Protein AF-A0A6F9ACK8-F1 (afdb_monomer_lite)

pLDDT: mean 83.89, std 10.75, range [47.41, 92.94]

Radius of gyration: 15.07 Å; chains: 1; bounding box: 33×21×46 Å

Secondary structure (DSSP, 8-state):
-HHHHHHHHHHHHHHHTT---HHHHHHHHHHH-SS-SSS--HHHHHHHHHHHHHHHHHHHHHHHHHH--

Structure (mmCIF, N/CA/C/O backbone):
data_AF-A0A6F9ACK8-F1
#
_entry.id   AF-A0A6F9ACK8-F1
#
loop_
_atom_site.group_PDB
_atom_site.id
_atom_site.type_sy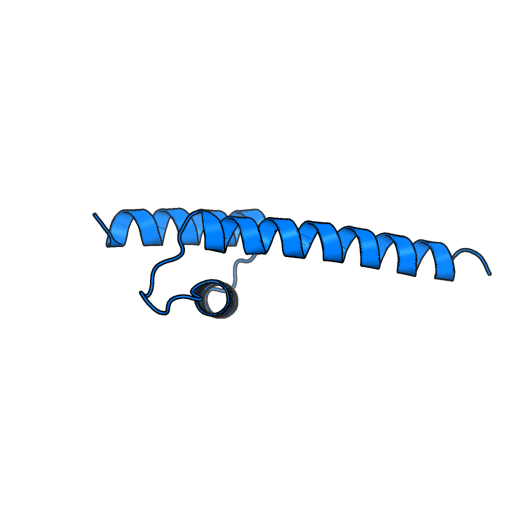mbol
_atom_site.label_atom_id
_atom_site.label_alt_id
_atom_site.label_comp_id
_atom_site.label_asym_id
_atom_site.label_entity_id
_atom_site.label_seq_id
_atom_site.pdbx_PDB_ins_code
_atom_site.Cartn_x
_atom_site.Cartn_y
_atom_site.Cartn_z
_atom_site.occupancy
_atom_site.B_iso_or_equiv
_atom_site.auth_seq_id
_atom_site.auth_comp_id
_atom_site.auth_asym_id
_atom_site.auth_atom_id
_atom_site.pdbx_PDB_model_num
ATOM 1 N N . MET A 1 1 ? -8.915 -6.882 18.705 1.00 59.47 1 MET A N 1
ATOM 2 C CA . MET A 1 1 ? -8.438 -7.636 17.529 1.00 59.47 1 MET A CA 1
ATOM 3 C C . MET A 1 1 ? -8.339 -6.737 16.302 1.00 59.47 1 MET A C 1
ATOM 5 O O . MET A 1 1 ? -7.248 -6.703 15.767 1.00 59.47 1 MET A O 1
ATOM 9 N N . GLY A 1 2 ? -9.361 -5.944 15.930 1.00 57.59 2 GLY A N 1
ATOM 10 C CA . GLY A 1 2 ? -9.254 -4.983 14.803 1.00 57.59 2 GLY A CA 1
ATOM 11 C C . GLY A 1 2 ? -8.093 -3.983 14.926 1.00 57.59 2 GLY A C 1
ATOM 12 O O . GLY A 1 2 ? -7.213 -3.946 14.082 1.00 57.59 2 GLY A O 1
ATOM 13 N N . LEU A 1 3 ? -7.962 -3.316 16.082 1.00 58.03 3 LEU A N 1
ATOM 14 C CA . LEU A 1 3 ? -6.867 -2.361 16.346 1.00 58.03 3 LEU A CA 1
ATOM 15 C C . LEU A 1 3 ? -5.436 -2.924 16.204 1.00 58.03 3 LEU A C 1
ATOM 17 O O . LEU A 1 3 ? -4.516 -2.152 15.967 1.00 58.03 3 LEU A O 1
ATOM 21 N N . GLU A 1 4 ? -5.223 -4.230 16.387 1.00 64.06 4 GLU A N 1
ATOM 22 C CA . GLU A 1 4 ? -3.885 -4.839 16.272 1.00 64.06 4 GLU A CA 1
ATOM 23 C C . GLU A 1 4 ? -3.531 -5.066 14.797 1.00 64.06 4 GLU A C 1
ATOM 25 O O . GLU A 1 4 ? -2.450 -4.690 14.354 1.00 64.06 4 GLU A O 1
ATOM 30 N N . LEU A 1 5 ? -4.507 -5.535 14.012 1.00 63.75 5 LEU A N 1
ATOM 31 C CA . LEU A 1 5 ? -4.376 -5.714 12.566 1.00 63.75 5 LEU A CA 1
ATOM 32 C C . LEU A 1 5 ? -4.161 -4.377 11.839 1.00 63.75 5 LEU A C 1
ATOM 34 O O . LEU A 1 5 ? -3.299 -4.289 10.964 1.00 63.75 5 LEU A O 1
ATOM 38 N N . THR A 1 6 ? -4.868 -3.312 12.237 1.00 66.44 6 THR A N 1
ATOM 39 C CA . THR A 1 6 ? -4.682 -1.971 11.652 1.00 66.44 6 THR A CA 1
ATOM 40 C C . THR A 1 6 ? -3.274 -1.424 11.907 1.00 66.44 6 THR A C 1
ATOM 42 O O . THR A 1 6 ? -2.651 -0.857 11.007 1.00 66.44 6 THR A O 1
ATOM 45 N N . VAL A 1 7 ? -2.744 -1.595 13.125 1.00 68.56 7 VAL A N 1
ATOM 46 C CA . VAL A 1 7 ? -1.398 -1.121 13.505 1.00 68.56 7 VAL A CA 1
ATOM 47 C C . VAL A 1 7 ? -0.305 -1.928 12.799 1.00 68.56 7 VAL A C 1
ATOM 49 O O . VAL A 1 7 ? 0.697 -1.354 12.346 1.00 68.56 7 VAL A O 1
ATOM 52 N N . ASP A 1 8 ? -0.513 -3.236 12.647 1.00 75.94 8 ASP A N 1
ATOM 53 C CA . ASP A 1 8 ? 0.388 -4.101 11.892 1.00 75.94 8 ASP A CA 1
ATOM 54 C C . ASP A 1 8 ? 0.454 -3.663 10.430 1.00 75.94 8 ASP A C 1
ATOM 56 O O . ASP A 1 8 ? 1.552 -3.475 9.892 1.00 75.94 8 ASP A O 1
ATOM 60 N N . MET A 1 9 ? -0.692 -3.414 9.790 1.00 77.94 9 MET A N 1
ATOM 61 C CA . MET A 1 9 ? -0.685 -3.015 8.387 1.00 77.94 9 MET A CA 1
ATOM 62 C C . MET A 1 9 ? -0.116 -1.608 8.170 1.00 77.94 9 MET A C 1
ATOM 64 O O . MET A 1 9 ? 0.643 -1.395 7.222 1.00 77.94 9 MET A O 1
ATOM 68 N N . TYR A 1 10 ? -0.386 -0.667 9.077 1.00 81.88 10 TYR A N 1
ATOM 69 C CA . TYR A 1 10 ? 0.201 0.677 9.047 1.00 81.88 10 TYR A CA 1
ATOM 70 C C . TYR A 1 10 ? 1.735 0.632 9.015 1.00 81.88 10 TYR A C 1
ATOM 72 O O . TYR A 1 10 ? 2.390 1.299 8.208 1.00 81.88 10 TYR A O 1
ATOM 80 N N . THR A 1 11 ? 2.315 -0.213 9.871 1.00 84.06 11 THR A N 1
ATOM 81 C CA . THR A 1 11 ? 3.766 -0.409 9.956 1.00 84.06 11 THR A CA 1
ATOM 82 C C . THR A 1 11 ? 4.320 -1.002 8.659 1.00 84.06 11 THR A C 1
ATOM 84 O O . THR A 1 11 ? 5.364 -0.560 8.168 1.00 84.06 11 THR A O 1
ATOM 87 N N . HIS A 1 12 ? 3.607 -1.958 8.059 1.00 85.00 12 HIS A N 1
ATOM 88 C CA . HIS A 1 12 ? 4.005 -2.563 6.789 1.00 85.00 12 HIS A CA 1
ATOM 89 C C . HIS A 1 12 ? 3.937 -1.567 5.627 1.00 85.00 12 HIS A C 1
ATOM 91 O O . HIS A 1 12 ? 4.903 -1.470 4.872 1.00 85.00 12 HIS A O 1
ATOM 97 N N . VAL A 1 13 ? 2.865 -0.779 5.503 1.00 85.75 13 VAL A N 1
ATOM 98 C CA . VAL A 1 13 ? 2.734 0.248 4.452 1.00 85.75 13 VAL A CA 1
ATOM 99 C C . VAL A 1 13 ? 3.824 1.312 4.580 1.00 85.75 13 VAL A C 1
ATOM 101 O O . VAL A 1 13 ? 4.491 1.627 3.592 1.00 85.75 13 VAL A O 1
ATOM 104 N N . SER A 1 14 ? 4.075 1.815 5.794 1.00 87.12 14 SER A N 1
ATOM 105 C CA . SER A 1 14 ? 5.173 2.755 6.058 1.00 87.12 14 SER A CA 1
ATOM 106 C C . SER A 1 14 ? 6.532 2.177 5.641 1.00 87.12 14 SER A C 1
ATOM 108 O O . SER A 1 14 ? 7.327 2.868 4.998 1.00 87.12 14 SER A O 1
ATOM 110 N N . SER A 1 15 ? 6.787 0.898 5.939 1.00 86.75 15 SER A N 1
ATOM 111 C CA . SER A 1 15 ? 8.032 0.212 5.578 1.00 86.75 15 SER A CA 1
ATOM 112 C C . SER A 1 15 ? 8.178 0.003 4.066 1.00 86.75 15 SER A C 1
ATOM 114 O O . SER A 1 15 ? 9.196 0.397 3.493 1.00 86.75 15 SER A O 1
ATOM 116 N N . VAL A 1 16 ? 7.152 -0.546 3.405 1.00 86.44 16 VAL A N 1
ATOM 117 C CA . VAL A 1 16 ? 7.137 -0.835 1.958 1.00 86.44 16 VAL A CA 1
ATOM 118 C C . VAL A 1 16 ? 7.341 0.436 1.141 1.00 86.44 16 VAL A C 1
ATOM 120 O O . VAL A 1 16 ? 8.098 0.440 0.172 1.00 86.44 16 VAL A O 1
ATOM 123 N N . LEU A 1 17 ? 6.710 1.533 1.556 1.00 87.69 17 LEU A N 1
ATOM 124 C CA . LEU A 1 17 ? 6.811 2.819 0.870 1.00 87.69 17 LEU A CA 1
ATOM 125 C C . LEU A 1 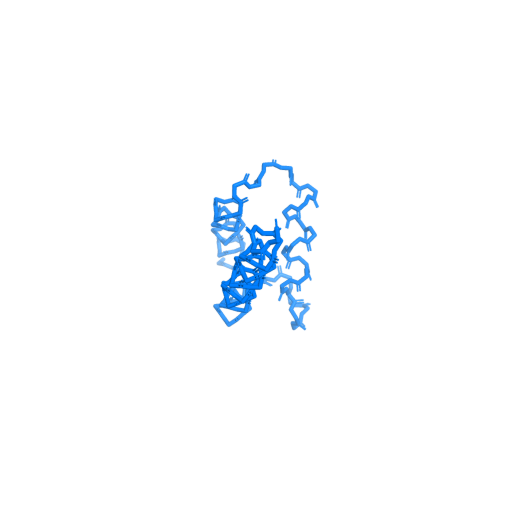17 ? 8.003 3.656 1.344 1.00 87.69 17 LEU A C 1
ATOM 127 O O . LEU A 1 17 ? 8.227 4.746 0.819 1.00 87.69 17 LEU A O 1
ATOM 131 N N . SER A 1 18 ? 8.763 3.170 2.336 1.00 89.38 18 SER A N 1
ATOM 132 C CA . SER A 1 18 ? 9.818 3.929 3.023 1.00 89.38 18 SER A CA 1
ATOM 133 C C . SER A 1 18 ? 9.351 5.329 3.452 1.00 89.38 18 SER A C 1
ATOM 135 O O . SER A 1 18 ? 10.128 6.287 3.467 1.00 89.38 18 SER A O 1
ATOM 137 N N . GLN A 1 19 ? 8.065 5.451 3.790 1.00 88.75 19 GLN A N 1
ATOM 138 C CA . GLN A 1 19 ? 7.408 6.705 4.124 1.00 88.75 19 GLN A CA 1
ATOM 139 C C . GLN A 1 19 ? 7.370 6.872 5.640 1.00 88.75 19 GLN A C 1
ATOM 141 O O . GLN A 1 19 ? 6.887 5.998 6.355 1.00 88.75 19 GLN A O 1
ATOM 146 N N . LYS A 1 20 ? 7.871 8.010 6.126 1.00 85.94 20 LYS A N 1
ATOM 147 C CA . LYS A 1 20 ? 7.955 8.330 7.561 1.00 85.94 20 LYS A CA 1
ATOM 148 C C . LYS A 1 20 ? 7.034 9.469 7.981 1.00 85.94 20 LYS A C 1
ATOM 150 O O . LYS A 1 20 ? 6.876 9.687 9.176 1.00 85.94 20 LYS A O 1
ATOM 155 N N . ASP A 1 21 ? 6.468 10.207 7.027 1.00 91.75 21 ASP A N 1
ATOM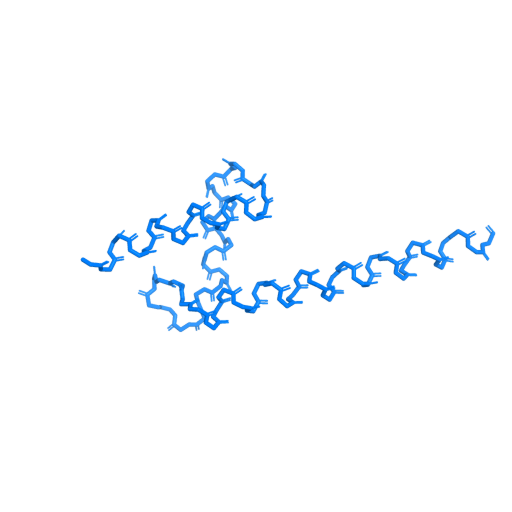 156 C CA . ASP A 1 21 ? 5.484 11.240 7.320 1.00 91.75 21 ASP A CA 1
ATOM 157 C C . ASP A 1 21 ? 4.122 10.591 7.617 1.00 91.75 21 ASP A C 1
ATOM 159 O O . ASP A 1 21 ? 3.514 10.029 6.699 1.00 91.75 21 ASP A O 1
ATOM 163 N N . PRO A 1 22 ? 3.622 10.677 8.863 1.00 87.25 22 PRO A N 1
ATOM 164 C CA . PRO A 1 22 ? 2.372 10.031 9.256 1.00 87.25 22 PRO A CA 1
ATOM 165 C C . PRO A 1 22 ? 1.183 10.566 8.456 1.00 87.25 22 PRO A C 1
ATOM 167 O O . PRO A 1 22 ? 0.309 9.804 8.073 1.00 87.25 22 PRO A O 1
ATOM 170 N N . THR A 1 23 ? 1.192 11.851 8.090 1.00 90.44 23 THR A N 1
ATOM 171 C CA . THR A 1 23 ? 0.123 12.456 7.279 1.00 90.44 23 THR A CA 1
ATOM 172 C C . THR A 1 23 ? 0.028 11.826 5.890 1.00 90.44 23 THR A C 1
ATOM 174 O O . THR A 1 23 ? -1.055 11.708 5.319 1.00 90.44 23 THR A O 1
ATOM 177 N N . THR A 1 24 ? 1.169 11.465 5.307 1.00 89.81 24 THR A N 1
ATOM 178 C CA . THR A 1 24 ? 1.230 10.805 4.004 1.00 89.81 24 THR A CA 1
ATOM 179 C C . THR A 1 24 ? 0.812 9.347 4.125 1.00 89.81 24 THR A C 1
ATOM 181 O O . THR A 1 24 ? 0.039 8.891 3.287 1.00 89.81 24 THR A O 1
ATOM 184 N N . VAL A 1 25 ? 1.252 8.637 5.171 1.00 89.31 25 VAL A N 1
ATOM 185 C CA . VAL A 1 25 ? 0.804 7.258 5.428 1.00 89.31 25 VAL A CA 1
ATOM 186 C C . VAL A 1 25 ? -0.708 7.219 5.644 1.00 89.31 25 VAL A C 1
ATOM 188 O O . VAL A 1 25 ? -1.370 6.428 4.988 1.00 89.31 25 VAL A O 1
ATOM 191 N N . ASP A 1 26 ? -1.279 8.122 6.442 1.00 89.62 26 ASP A N 1
ATOM 192 C CA . ASP A 1 26 ? -2.728 8.197 6.680 1.00 89.62 26 ASP A CA 1
ATOM 193 C C . ASP A 1 26 ? -3.523 8.413 5.387 1.00 89.62 26 ASP A C 1
ATOM 195 O O . ASP A 1 26 ? -4.573 7.806 5.187 1.00 89.62 26 ASP A O 1
ATOM 199 N N . LYS A 1 27 ? -3.020 9.263 4.482 1.00 90.94 27 LYS A N 1
ATOM 200 C CA . LYS A 1 27 ? -3.636 9.456 3.161 1.00 90.94 27 LYS A CA 1
ATOM 201 C C . LYS A 1 27 ? -3.596 8.176 2.339 1.00 90.94 27 LYS A C 1
ATOM 203 O O . LYS A 1 27 ? -4.611 7.812 1.770 1.00 90.94 27 LYS A O 1
ATOM 208 N N . ILE A 1 28 ? -2.457 7.487 2.320 1.00 90.25 28 ILE A N 1
ATOM 209 C CA . ILE A 1 28 ? -2.306 6.225 1.592 1.00 90.25 28 ILE A CA 1
ATOM 210 C C . ILE A 1 28 ? -3.241 5.159 2.163 1.00 90.25 28 ILE A C 1
ATOM 212 O O . ILE A 1 28 ? -3.926 4.498 1.400 1.00 90.25 28 ILE A O 1
ATOM 216 N N . MET A 1 29 ? -3.305 5.012 3.487 1.00 89.19 29 MET A N 1
ATOM 217 C CA . MET A 1 29 ? -4.216 4.072 4.148 1.00 89.19 29 MET A CA 1
ATOM 218 C C . MET A 1 29 ? -5.666 4.349 3.744 1.00 89.19 29 MET A C 1
ATOM 220 O O . MET A 1 29 ? -6.382 3.438 3.355 1.00 89.19 29 MET A O 1
ATOM 224 N N . LYS A 1 30 ? -6.066 5.624 3.754 1.00 90.31 30 LYS A N 1
ATOM 225 C CA . LYS A 1 30 ? -7.408 6.048 3.352 1.00 90.31 30 LYS A CA 1
ATOM 226 C C . LYS A 1 30 ? -7.691 5.861 1.858 1.00 90.31 30 LYS A C 1
ATOM 228 O O . LYS A 1 30 ? -8.834 5.638 1.487 1.00 90.31 30 LYS A O 1
ATOM 233 N N . ASP A 1 31 ? -6.677 5.994 1.010 1.00 91.56 31 ASP A N 1
ATOM 234 C CA . ASP A 1 31 ? -6.800 5.748 -0.429 1.00 91.56 31 ASP A CA 1
ATOM 235 C C . ASP A 1 31 ? -6.891 4.242 -0.745 1.00 91.56 31 ASP A C 1
ATOM 237 O O . ASP A 1 31 ? -7.393 3.876 -1.807 1.00 91.56 31 ASP A O 1
ATOM 241 N N . LEU A 1 32 ? -6.392 3.378 0.148 1.00 90.56 32 LEU A N 1
ATOM 242 C CA . LEU A 1 32 ? -6.462 1.920 0.017 1.00 90.56 32 LEU A CA 1
ATOM 243 C C . LEU A 1 32 ? -7.774 1.336 0.544 1.00 90.56 32 LEU A C 1
ATOM 245 O O . LEU A 1 32 ? -8.286 0.418 -0.094 1.00 90.56 32 LEU A O 1
ATOM 249 N N . ASP A 1 33 ? -8.301 1.889 1.640 1.00 91.69 33 ASP A N 1
ATOM 250 C CA . ASP A 1 33 ? -9.594 1.550 2.257 1.00 91.69 33 ASP A CA 1
ATOM 251 C C . ASP A 1 33 ? -10.755 1.865 1.293 1.00 91.69 33 ASP A C 1
ATOM 253 O O . ASP A 1 33 ? -11.371 2.936 1.296 1.00 91.69 33 ASP A O 1
ATOM 257 N N . SER A 1 34 ? -11.002 0.931 0.381 1.00 91.94 34 SER A N 1
ATOM 258 C CA . SER A 1 34 ? -11.948 1.065 -0.724 1.00 91.94 34 SER A CA 1
ATOM 259 C C . SER A 1 34 ? -13.366 0.746 -0.271 1.00 91.94 34 SER A C 1
ATOM 261 O O . SER A 1 34 ? -14.336 1.231 -0.866 1.00 91.94 34 SER A O 1
ATOM 263 N N . ASN A 1 35 ? -13.490 -0.087 0.761 1.00 91.81 35 ASN A N 1
ATOM 264 C CA . ASN A 1 35 ? -14.765 -0.479 1.340 1.00 91.81 35 ASN A CA 1
ATOM 265 C C . ASN A 1 35 ? -15.245 0.511 2.436 1.00 91.81 35 ASN A C 1
ATOM 267 O O . ASN A 1 35 ? -16.448 0.561 2.719 1.00 91.81 35 ASN A O 1
ATOM 271 N N . GLY A 1 36 ? -14.352 1.358 2.964 1.00 90.56 36 GLY A N 1
ATOM 272 C CA . GLY A 1 36 ? -14.629 2.404 3.946 1.00 90.56 36 GLY A CA 1
ATOM 273 C C . GLY A 1 36 ? -14.802 1.895 5.377 1.00 90.56 36 GLY A C 1
ATOM 274 O O . GLY A 1 36 ? -15.511 2.544 6.157 1.00 90.56 36 GLY A O 1
ATOM 275 N N . ASP A 1 37 ? -14.244 0.734 5.717 1.00 90.38 37 ASP A N 1
ATOM 276 C CA . ASP A 1 37 ? -14.369 0.120 7.042 1.00 90.38 37 ASP A CA 1
ATOM 277 C C . ASP A 1 37 ? -13.327 0.631 8.054 1.00 90.38 37 ASP A C 1
ATOM 279 O O . ASP A 1 37 ? -13.465 0.394 9.260 1.00 90.38 37 ASP A O 1
ATOM 283 N N . GLY A 1 38 ? -12.365 1.436 7.591 1.00 86.88 38 GLY A N 1
ATOM 284 C CA . GLY A 1 38 ? -11.306 2.024 8.406 1.00 86.88 38 GLY A CA 1
ATOM 285 C C . GLY A 1 38 ? -10.132 1.082 8.670 1.00 86.88 38 GLY A C 1
ATOM 286 O O . GLY A 1 38 ? -9.211 1.449 9.409 1.00 86.88 38 GLY A O 1
ATOM 287 N N . GLU A 1 39 ? -10.150 -0.108 8.085 1.00 85.69 39 GLU A N 1
ATOM 288 C CA . GLU A 1 39 ? -9.041 -1.042 8.012 1.00 85.69 39 GLU A CA 1
ATOM 289 C C . GLU A 1 39 ? -8.580 -1.145 6.550 1.00 85.69 39 GLU A C 1
ATOM 291 O O . GLU A 1 39 ? -9.086 -0.471 5.660 1.00 85.69 39 GLU A O 1
ATOM 296 N N . VAL A 1 40 ? -7.508 -1.893 6.315 1.00 87.31 40 VAL A N 1
ATOM 297 C CA . VAL A 1 40 ? -7.088 -2.222 4.956 1.00 87.31 40 VAL A CA 1
ATOM 298 C C . VAL A 1 40 ? -6.811 -3.709 4.957 1.00 87.31 40 VAL A C 1
ATOM 300 O O . VAL A 1 40 ? -5.958 -4.197 5.712 1.00 87.31 40 VAL A O 1
ATOM 303 N N . ASP A 1 41 ? -7.567 -4.437 4.153 1.00 87.19 41 ASP A N 1
ATOM 304 C CA . ASP A 1 41 ? -7.462 -5.883 4.083 1.00 87.19 41 ASP A CA 1
ATOM 305 C C . ASP A 1 41 ? -6.370 -6.344 3.101 1.00 87.19 41 ASP A C 1
ATOM 307 O O . ASP A 1 41 ? -5.606 -5.569 2.513 1.00 87.19 41 ASP A O 1
ATOM 311 N N . PHE A 1 42 ? -6.247 -7.662 2.943 1.00 86.19 42 PHE A N 1
ATOM 312 C CA . PHE A 1 42 ? -5.245 -8.237 2.054 1.00 86.19 42 PHE A CA 1
ATOM 313 C C . PHE A 1 42 ? -5.467 -7.860 0.579 1.00 86.19 42 PHE A C 1
ATOM 315 O O . PHE A 1 42 ? -4.489 -7.651 -0.139 1.00 86.19 42 PHE A O 1
ATOM 322 N N . GLU A 1 43 ? -6.711 -7.775 0.107 1.00 90.50 43 GLU A N 1
ATOM 323 C CA . GLU A 1 43 ? -7.020 -7.437 -1.288 1.00 90.50 43 GLU A CA 1
ATOM 324 C C . GLU A 1 43 ? -6.705 -5.964 -1.580 1.00 90.50 43 GLU A C 1
ATOM 326 O O . GLU A 1 43 ? -6.109 -5.631 -2.615 1.00 90.50 43 GLU A O 1
ATOM 331 N N . GLU A 1 44 ? -7.021 -5.084 -0.635 1.00 90.94 44 GLU A N 1
ATOM 332 C CA . GLU A 1 44 ? -6.699 -3.660 -0.704 1.00 90.94 44 GLU A CA 1
ATOM 333 C C . GLU A 1 44 ? -5.180 -3.431 -0.654 1.00 90.94 44 GLU A C 1
ATOM 335 O O . GLU A 1 44 ? -4.624 -2.691 -1.474 1.00 90.94 44 GLU A O 1
ATOM 340 N N . PHE A 1 45 ? -4.455 -4.158 0.201 1.00 87.31 45 PHE A N 1
ATOM 341 C CA . PHE A 1 45 ? -2.990 -4.126 0.213 1.00 87.31 45 PHE A CA 1
ATOM 342 C C . PHE A 1 45 ? -2.371 -4.652 -1.096 1.00 87.31 45 PHE A C 1
ATOM 344 O O . PHE A 1 45 ? -1.416 -4.070 -1.619 1.00 87.31 45 PHE A O 1
ATOM 351 N N . VAL A 1 46 ? -2.899 -5.736 -1.674 1.00 89.69 46 VAL A N 1
ATOM 352 C CA . VAL A 1 46 ? -2.420 -6.262 -2.967 1.00 89.69 46 VAL A CA 1
ATOM 353 C C . VAL A 1 46 ? -2.601 -5.227 -4.079 1.00 89.69 46 VAL A C 1
ATOM 355 O O . VAL A 1 46 ? -1.722 -5.089 -4.937 1.00 89.69 46 VAL A O 1
ATOM 358 N N . SER A 1 47 ? -3.684 -4.449 -4.037 1.00 89.69 47 SER A N 1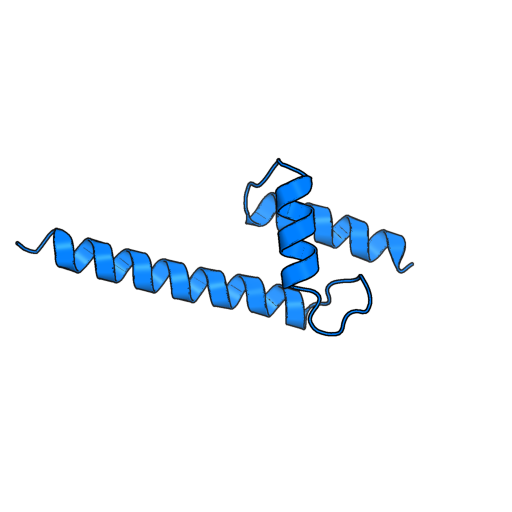
ATOM 359 C CA . SER A 1 47 ? -3.935 -3.369 -4.995 1.00 89.69 47 SER A CA 1
ATOM 360 C C . SER A 1 47 ? -2.820 -2.311 -4.984 1.00 89.69 47 SER A C 1
ATOM 362 O O . SER A 1 47 ? -2.385 -1.878 -6.057 1.00 89.69 47 SER A O 1
ATOM 364 N N . LEU A 1 48 ? -2.258 -1.980 -3.811 1.00 89.31 48 LEU A N 1
ATOM 365 C CA . LEU A 1 48 ? -1.069 -1.120 -3.693 1.00 89.31 48 LEU A CA 1
ATOM 366 C C . LEU A 1 48 ? 0.134 -1.711 -4.442 1.00 89.31 48 LEU A C 1
ATOM 368 O O . LEU A 1 48 ? 0.773 -1.033 -5.249 1.00 89.31 48 LEU A O 1
ATOM 372 N N . VAL A 1 49 ? 0.460 -2.978 -4.173 1.00 89.75 49 VAL A N 1
ATOM 373 C CA . VAL A 1 49 ? 1.647 -3.654 -4.727 1.00 89.75 49 VAL A CA 1
ATOM 374 C C . VAL A 1 49 ? 1.557 -3.779 -6.250 1.00 89.75 49 VAL A C 1
ATOM 376 O O . VAL A 1 49 ? 2.543 -3.550 -6.963 1.00 89.75 49 VAL A O 1
ATOM 379 N N . VAL A 1 50 ? 0.370 -4.101 -6.768 1.00 92.31 50 VAL A N 1
ATOM 380 C CA . VAL A 1 50 ? 0.105 -4.150 -8.212 1.00 92.31 50 VAL A CA 1
ATOM 381 C C . VAL A 1 50 ? 0.260 -2.761 -8.830 1.00 92.31 50 VAL A C 1
ATOM 383 O O . VAL A 1 50 ? 0.960 -2.617 -9.837 1.00 92.31 50 VAL A O 1
ATOM 386 N N . GLY A 1 51 ? -0.319 -1.729 -8.208 1.00 91.31 51 GLY A N 1
ATOM 387 C CA . GLY A 1 51 ? -0.186 -0.341 -8.651 1.00 91.31 51 GLY A CA 1
ATOM 388 C C . GLY A 1 51 ? 1.275 0.112 -8.735 1.00 91.31 51 GLY A C 1
ATOM 389 O O . GLY A 1 51 ? 1.699 0.643 -9.764 1.00 91.31 51 GLY A O 1
ATOM 390 N N . LEU A 1 52 ? 2.075 -0.176 -7.702 1.00 90.31 52 LEU A N 1
ATOM 391 C CA . LEU A 1 52 ? 3.514 0.114 -7.682 1.00 90.31 52 LEU A CA 1
ATOM 392 C C . LEU A 1 52 ? 4.269 -0.619 -8.795 1.00 90.31 52 LEU A C 1
ATOM 394 O O . LEU A 1 52 ? 5.112 -0.023 -9.462 1.00 90.31 52 LEU A O 1
ATOM 398 N N . SER A 1 53 ? 3.954 -1.893 -9.029 1.00 92.94 53 SER A N 1
ATOM 399 C CA . SER A 1 53 ? 4.602 -2.700 -10.071 1.00 92.94 53 SER A CA 1
ATOM 400 C C . SER A 1 53 ? 4.358 -2.119 -11.467 1.00 92.94 53 SER A C 1
ATOM 402 O O . SER A 1 53 ? 5.292 -1.969 -12.258 1.00 92.94 53 SER A O 1
ATOM 404 N N . ILE A 1 54 ? 3.116 -1.717 -11.752 1.00 92.81 54 ILE A N 1
ATOM 405 C CA . ILE A 1 54 ? 2.740 -1.083 -13.021 1.00 92.81 54 ILE A CA 1
ATOM 406 C C . ILE A 1 54 ? 3.423 0.283 -13.164 1.00 92.81 54 ILE A C 1
ATOM 408 O O . ILE A 1 54 ? 3.979 0.582 -14.223 1.00 92.81 54 ILE A O 1
ATOM 412 N N . ALA A 1 55 ? 3.412 1.106 -12.113 1.00 91.19 55 ALA A N 1
ATOM 413 C CA . ALA A 1 55 ? 4.053 2.419 -12.124 1.00 91.19 55 ALA A CA 1
ATOM 414 C C . ALA A 1 55 ? 5.571 2.316 -12.353 1.00 91.19 55 ALA A C 1
ATOM 416 O O . ALA A 1 55 ? 6.132 3.086 -13.135 1.00 91.19 55 ALA A O 1
ATOM 417 N N . CYS A 1 56 ? 6.234 1.335 -11.734 1.00 90.19 56 CYS A N 1
ATOM 418 C CA . CYS A 1 56 ? 7.651 1.046 -11.950 1.00 90.19 56 CYS A CA 1
ATOM 419 C C . CYS A 1 56 ? 7.948 0.693 -13.412 1.00 90.19 56 CYS A C 1
ATOM 421 O O . CYS A 1 56 ? 8.863 1.272 -14.003 1.00 90.19 56 CYS A O 1
ATOM 423 N N . GLU A 1 57 ? 7.154 -0.191 -14.021 1.00 92.00 57 GLU A N 1
ATOM 424 C CA . GLU A 1 57 ? 7.307 -0.548 -15.437 1.00 92.00 57 GLU A CA 1
ATOM 425 C C . GLU A 1 57 ? 7.094 0.672 -16.349 1.00 92.00 57 GLU A C 1
ATOM 427 O O . GLU A 1 57 ? 7.892 0.936 -17.250 1.00 92.00 57 GLU A O 1
ATOM 432 N N . GLN A 1 58 ? 6.071 1.490 -16.087 1.00 92.19 58 GLN A N 1
ATOM 433 C CA . GLN A 1 58 ? 5.829 2.715 -16.855 1.00 92.19 58 GLN A CA 1
ATOM 434 C C . GLN A 1 58 ? 6.995 3.706 -16.740 1.00 92.19 58 GLN A C 1
ATOM 436 O O . GLN A 1 58 ? 7.458 4.234 -17.756 1.00 92.19 58 GLN A O 1
ATOM 441 N N . CYS A 1 59 ? 7.508 3.936 -15.529 1.00 88.50 59 CYS A N 1
ATOM 442 C CA . CYS A 1 59 ? 8.678 4.778 -15.283 1.00 88.50 59 CYS A CA 1
ATOM 443 C C . CYS A 1 59 ? 9.914 4.273 -16.030 1.00 88.50 59 CYS A C 1
ATOM 445 O O . CYS A 1 59 ? 10.605 5.060 -16.687 1.00 88.50 59 CYS A O 1
ATOM 447 N N . TYR A 1 60 ? 10.158 2.963 -16.001 1.00 89.06 60 TYR A N 1
ATOM 448 C CA . TYR A 1 60 ? 11.256 2.335 -16.726 1.00 89.06 60 TYR A CA 1
ATOM 449 C C . TYR A 1 60 ? 11.147 2.564 -18.240 1.00 89.06 60 TYR A C 1
ATOM 451 O O . TYR A 1 60 ? 12.098 3.025 -18.882 1.00 89.06 60 TYR A O 1
ATOM 459 N N . GLN A 1 61 ? 9.968 2.333 -18.821 1.00 88.88 61 GLN A N 1
ATOM 460 C CA . GLN A 1 61 ? 9.750 2.509 -20.259 1.00 88.88 61 GLN A CA 1
ATOM 461 C C . GLN A 1 61 ? 9.828 3.981 -20.690 1.00 88.88 61 GLN A C 1
ATOM 463 O O . GLN A 1 61 ? 10.359 4.283 -21.765 1.00 88.88 6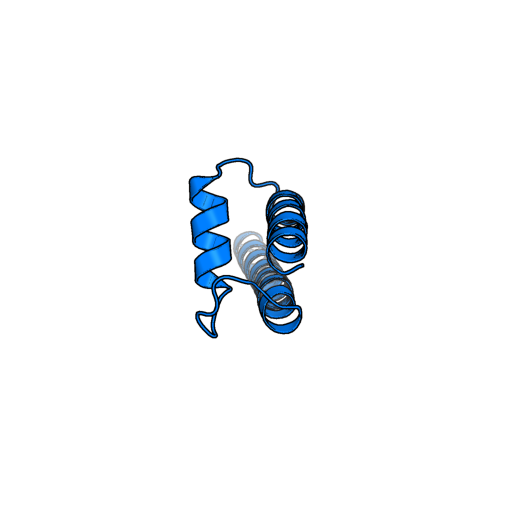1 GLN A O 1
ATOM 468 N N . MET A 1 62 ? 9.348 4.911 -19.856 1.00 84.00 62 MET A N 1
ATOM 469 C CA . MET A 1 62 ? 9.497 6.353 -20.087 1.00 84.00 62 MET A CA 1
ATOM 470 C C . MET A 1 62 ? 10.970 6.770 -20.106 1.00 84.00 62 MET A C 1
ATOM 472 O O . MET A 1 62 ? 11.387 7.517 -20.994 1.00 84.00 62 MET A O 1
ATOM 476 N N . HIS A 1 63 ? 11.768 6.271 -19.161 1.00 80.38 63 HIS A N 1
ATOM 477 C CA . HIS A 1 63 ? 13.196 6.563 -19.090 1.00 80.38 63 HIS A CA 1
ATOM 478 C C . HIS A 1 63 ? 13.957 5.982 -20.293 1.00 80.38 63 HIS A C 1
ATOM 480 O O . HIS A 1 63 ? 14.739 6.689 -20.932 1.00 80.38 63 HIS A O 1
ATOM 486 N N . LYS A 1 64 ? 13.647 4.740 -20.692 1.00 84.56 64 LYS A N 1
ATOM 487 C CA . LYS A 1 64 ? 14.251 4.085 -21.866 1.00 84.56 64 LYS A CA 1
ATOM 488 C C . LYS A 1 64 ? 14.000 4.856 -23.167 1.00 84.56 64 LYS A C 1
ATOM 490 O O . LYS A 1 64 ? 14.901 4.989 -23.988 1.00 84.56 64 LYS A O 1
ATOM 495 N N . LYS A 1 65 ? 12.799 5.423 -23.344 1.00 75.06 65 LYS A N 1
ATOM 496 C CA . LYS A 1 65 ? 12.461 6.265 -24.509 1.00 75.06 65 LYS A CA 1
ATOM 497 C C . LYS A 1 65 ? 13.185 7.617 -24.527 1.00 75.06 65 LYS A C 1
ATOM 499 O O . LYS A 1 65 ? 13.404 8.149 -25.610 1.00 75.06 65 LYS A O 1
ATOM 504 N N . LYS A 1 66 ? 13.548 8.179 -23.366 1.00 65.75 66 LYS A N 1
ATOM 505 C CA . LYS A 1 66 ? 14.273 9.462 -23.269 1.00 65.75 66 LYS A CA 1
ATOM 506 C C . LYS A 1 66 ? 15.781 9.333 -23.507 1.00 65.75 66 LYS A C 1
ATOM 508 O O . LYS A 1 66 ? 16.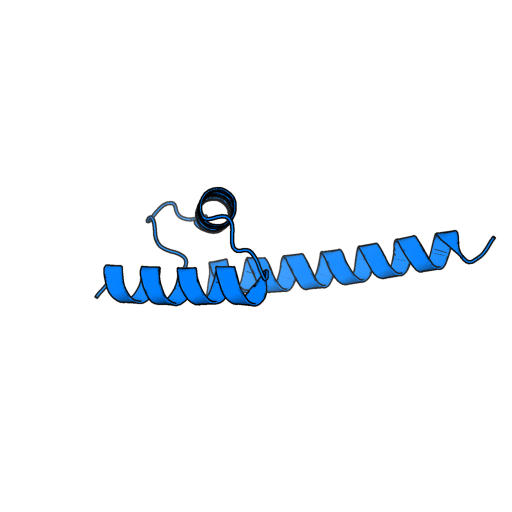371 10.293 -23.978 1.00 65.75 66 LYS A O 1
ATOM 513 N N . MET A 1 67 ? 16.380 8.172 -23.225 1.00 62.00 67 MET A N 1
ATOM 514 C CA . MET A 1 67 ? 17.805 7.895 -23.487 1.00 62.00 67 MET A CA 1
ATOM 515 C C . MET A 1 67 ? 18.098 7.376 -24.906 1.00 62.00 67 MET A C 1
ATOM 517 O O . MET A 1 67 ? 19.255 7.238 -25.281 1.00 62.00 67 MET A O 1
ATOM 521 N N . GLY A 1 68 ? 17.063 7.075 -25.694 1.00 59.50 68 GLY A N 1
ATOM 522 C CA . GLY A 1 68 ? 17.181 6.638 -27.089 1.00 59.50 68 GLY A CA 1
ATOM 523 C C . GLY A 1 68 ? 17.168 7.770 -28.126 1.00 59.50 68 GLY A C 1
ATOM 524 O O . GLY A 1 68 ? 16.791 7.512 -29.268 1.00 59.50 68 GLY A O 1
ATOM 525 N N . LYS A 1 69 ? 17.505 9.008 -27.740 1.00 47.41 69 LYS A N 1
ATOM 526 C CA . LYS A 1 69 ? 17.712 10.150 -28.643 1.00 47.41 69 LYS A CA 1
ATOM 527 C C . LYS A 1 69 ? 19.064 10.790 -28.384 1.00 47.41 69 LYS A C 1
ATOM 529 O O . LYS A 1 69 ? 19.354 11.028 -27.194 1.00 47.41 69 LYS A O 1
#

Sequence (69 aa):
MGLELTVDMYTHVSSVLSQKDPTTVDKIMKDLDSNGDGEVDFEEFVSLVVGLSIACEQCYQMHKKKMGK

Foldseek 3Di:
DQVVQQVVVLVVQCVVVVPDPVVVSVVLQVVLPPVVPSGHDPVSVVVVVVVVVVVVVVVVVVVVVVVVD